Protein AF-A0A812M8C4-F1 (afdb_monomer_lite)

Foldseek 3Di:
DDQDDPPGDPCPVVCVVVVVVVVCVQVVFWDWDDDPDPDFDWDDDVHIDTPDDDDIDIDTDDDDDDPPPPPDPDDDPDDDDDPDDDD

pLDDT: mean 78.97, std 19.65, range [40.19, 98.19]

Sequence (87 aa):
MPRHGARICLGRTLADYEGKLAMVKVLQKFVLEEWTKPRMEEITTFVTVPATDVVIRLRRRGVETQKICGDRMAAPFSHPHPESPIP

Secondary structure (DSSP, 8-state):
----STT--TTHHHHHHHHHHHHHHHHHHEEEPP--SPPPPEEESSSEEESS-----EEEPP-------------------------

Radius of gyration: 22.91 Å; chains: 1; bounding box: 24×69×50 Å

Structure (mmCIF, N/CA/C/O backbone):
data_AF-A0A812M8C4-F1
#
_entry.id   AF-A0A812M8C4-F1
#
loop_
_atom_site.group_PDB
_atom_site.id
_atom_site.type_symbol
_atom_site.label_atom_id
_atom_site.label_alt_id
_atom_site.label_comp_id
_atom_site.label_asym_id
_atom_site.label_entity_id
_atom_site.label_seq_id
_atom_site.pdbx_PDB_ins_code
_atom_site.Cartn_x
_atom_site.Cartn_y
_atom_site.Cartn_z
_atom_site.occupancy
_atom_site.B_iso_or_equiv
_atom_site.auth_seq_id
_atom_site.auth_comp_id
_atom_site.auth_asym_id
_atom_site.auth_atom_id
_atom_site.pdbx_PDB_model_num
ATOM 1 N N . MET A 1 1 ? -7.096 -12.548 -21.523 1.00 47.22 1 MET A N 1
ATOM 2 C CA . MET A 1 1 ? -6.846 -11.090 -21.612 1.00 47.22 1 MET A CA 1
ATOM 3 C C . MET A 1 1 ? -5.368 -10.882 -21.891 1.00 47.22 1 MET A C 1
ATOM 5 O O . MET A 1 1 ? -4.573 -11.451 -21.146 1.00 47.22 1 MET A O 1
ATOM 9 N N . PRO A 1 2 ? -4.983 -10.178 -22.963 1.00 52.31 2 PRO A N 1
ATOM 10 C CA . PRO A 1 2 ? -3.609 -10.199 -23.423 1.00 52.31 2 PRO A CA 1
ATOM 11 C C . PRO A 1 2 ? -2.668 -9.507 -22.426 1.00 52.31 2 PRO A C 1
ATOM 13 O O . PRO A 1 2 ? -2.828 -8.329 -22.124 1.00 52.31 2 PRO A O 1
ATOM 16 N N . ARG A 1 3 ? -1.706 -10.261 -21.885 1.00 55.28 3 ARG A N 1
ATOM 17 C CA . ARG A 1 3 ? -0.670 -9.803 -20.951 1.00 55.28 3 ARG A CA 1
ATOM 18 C C . ARG A 1 3 ? 0.629 -9.603 -21.738 1.00 55.28 3 ARG A C 1
ATOM 20 O O . ARG A 1 3 ? 1.477 -10.479 -21.644 1.00 55.28 3 ARG A O 1
ATOM 27 N N . HIS A 1 4 ? 0.793 -8.599 -22.604 1.00 64.25 4 HIS A N 1
ATOM 28 C CA . HIS A 1 4 ? 1.846 -8.756 -23.629 1.00 64.25 4 HIS A CA 1
ATOM 29 C C . HIS A 1 4 ? 2.714 -7.536 -23.946 1.00 64.25 4 HIS A C 1
ATOM 31 O O . HIS A 1 4 ? 2.265 -6.395 -23.949 1.00 64.25 4 HIS A O 1
ATOM 37 N N . GLY A 1 5 ? 3.977 -7.881 -24.223 1.00 77.56 5 GLY A N 1
ATOM 38 C CA . GLY A 1 5 ? 5.139 -7.071 -24.580 1.00 77.56 5 GLY A CA 1
ATOM 39 C C . GLY A 1 5 ? 6.408 -7.795 -24.095 1.00 77.56 5 GLY A C 1
ATOM 40 O O . GLY A 1 5 ? 6.374 -8.432 -23.044 1.00 77.56 5 GLY A O 1
ATOM 41 N N . ALA A 1 6 ? 7.538 -7.702 -24.809 1.00 87.00 6 ALA A N 1
ATOM 42 C CA . ALA A 1 6 ? 8.799 -8.363 -24.412 1.00 87.00 6 ALA A CA 1
ATOM 43 C C . ALA A 1 6 ? 9.333 -7.917 -23.030 1.00 87.00 6 ALA A C 1
ATOM 45 O O . ALA A 1 6 ? 10.227 -8.537 -22.462 1.00 87.00 6 ALA A O 1
ATOM 46 N N . ARG A 1 7 ? 8.783 -6.825 -22.486 1.00 89.31 7 ARG A N 1
ATOM 47 C CA . ARG A 1 7 ? 9.141 -6.225 -21.194 1.00 89.31 7 ARG A CA 1
ATOM 48 C C . ARG A 1 7 ? 7.987 -6.284 -20.193 1.00 89.31 7 ARG A C 1
ATOM 50 O O . ARG A 1 7 ? 7.815 -5.374 -19.388 1.00 89.31 7 ARG A O 1
ATOM 57 N N . ILE A 1 8 ? 7.159 -7.326 -20.261 1.00 89.31 8 ILE A N 1
ATOM 58 C CA . ILE A 1 8 ? 6.081 -7.498 -19.292 1.00 89.31 8 ILE A CA 1
ATOM 59 C C . ILE A 1 8 ? 6.626 -7.692 -17.869 1.00 89.31 8 ILE A C 1
ATOM 61 O O . ILE A 1 8 ? 7.587 -8.423 -17.643 1.00 89.31 8 ILE A O 1
ATOM 65 N N . CYS A 1 9 ? 5.960 -7.074 -16.891 1.00 91.00 9 CYS A N 1
ATOM 66 C CA . CYS A 1 9 ? 6.219 -7.326 -15.480 1.00 91.00 9 CYS A CA 1
ATOM 67 C C . CYS A 1 9 ? 5.841 -8.769 -15.103 1.00 91.00 9 CYS A C 1
ATOM 69 O O . CYS A 1 9 ? 4.659 -9.108 -14.977 1.00 91.00 9 CYS A O 1
ATOM 71 N N . LEU A 1 10 ? 6.855 -9.606 -14.876 1.00 93.88 10 LEU A N 1
ATOM 72 C CA . LEU A 1 10 ? 6.691 -10.978 -14.384 1.00 93.88 10 LEU A CA 1
ATOM 73 C C . LEU A 1 10 ? 6.136 -11.011 -12.949 1.00 93.88 10 LEU A C 1
ATOM 75 O O . LEU A 1 10 ? 5.422 -11.938 -12.576 1.00 93.88 10 LEU A O 1
ATOM 79 N N . GLY A 1 11 ? 6.401 -9.957 -12.170 1.00 95.19 11 GLY A N 1
ATOM 80 C CA . GLY A 1 11 ? 5.953 -9.809 -10.785 1.00 95.19 11 GLY A CA 1
ATOM 81 C C . GLY A 1 11 ? 4.478 -9.442 -10.615 1.00 95.19 11 GLY A C 1
ATOM 82 O O . GLY A 1 11 ? 4.007 -9.380 -9.485 1.00 95.19 11 GLY A O 1
ATOM 83 N N . ARG A 1 12 ? 3.720 -9.223 -11.699 1.00 93.12 12 ARG A N 1
ATOM 84 C CA . ARG A 1 12 ? 2.329 -8.743 -11.616 1.00 93.12 12 ARG A CA 1
ATOM 85 C C . ARG A 1 12 ? 1.441 -9.634 -10.749 1.00 93.12 12 ARG A C 1
ATOM 87 O O . ARG A 1 12 ? 0.767 -9.146 -9.855 1.00 93.12 12 ARG A O 1
ATOM 94 N N . THR A 1 13 ? 1.460 -10.942 -11.005 1.00 95.12 13 THR A N 1
ATOM 95 C CA . THR A 1 13 ? 0.625 -11.893 -10.258 1.00 95.12 13 THR A CA 1
ATOM 96 C C . THR A 1 13 ? 1.004 -11.909 -8.775 1.00 95.12 13 THR A C 1
ATOM 98 O O . THR A 1 13 ? 0.125 -11.952 -7.923 1.00 95.12 13 THR A O 1
ATOM 101 N N . LEU A 1 14 ? 2.304 -11.855 -8.466 1.00 97.44 14 LEU A N 1
ATOM 102 C CA . LEU A 1 14 ? 2.789 -11.822 -7.088 1.00 97.44 14 LEU A CA 1
ATOM 103 C C . LEU A 1 14 ? 2.315 -10.551 -6.371 1.00 97.44 14 LEU A C 1
ATOM 105 O O . LEU A 1 14 ? 1.705 -10.657 -5.311 1.00 97.44 14 LEU A O 1
ATOM 109 N N . ALA A 1 15 ? 2.513 -9.382 -6.987 1.00 96.12 15 ALA A N 1
ATOM 110 C CA . ALA A 1 15 ? 2.082 -8.096 -6.442 1.00 96.12 15 ALA A CA 1
ATOM 111 C C . ALA A 1 15 ? 0.559 -8.040 -6.215 1.00 96.12 15 ALA A C 1
ATOM 113 O O . ALA A 1 15 ? 0.105 -7.532 -5.189 1.00 96.12 15 ALA A O 1
ATOM 114 N N . ASP A 1 16 ? -0.234 -8.626 -7.121 1.00 96.56 16 ASP A N 1
ATOM 115 C CA . ASP A 1 16 ? -1.692 -8.712 -6.974 1.00 96.56 16 ASP A CA 1
ATOM 116 C C . ASP A 1 16 ? -2.095 -9.509 -5.720 1.00 96.56 16 ASP A C 1
ATOM 118 O O . ASP A 1 16 ? -3.024 -9.120 -5.005 1.00 96.56 16 ASP A O 1
ATOM 122 N N . TYR A 1 17 ? -1.424 -10.632 -5.444 1.00 97.88 17 TYR A N 1
ATOM 123 C CA . TYR A 1 17 ? -1.700 -11.437 -4.252 1.00 97.88 17 TYR A CA 1
ATOM 124 C C . TYR A 1 17 ? -1.170 -10.786 -2.978 1.00 97.88 17 TYR A C 1
ATOM 126 O O . TYR A 1 17 ? -1.876 -10.772 -1.968 1.00 97.88 17 TYR A O 1
ATOM 134 N N . GLU A 1 18 ? 0.036 -10.226 -3.023 1.00 98.19 18 GLU A N 1
ATOM 135 C CA . G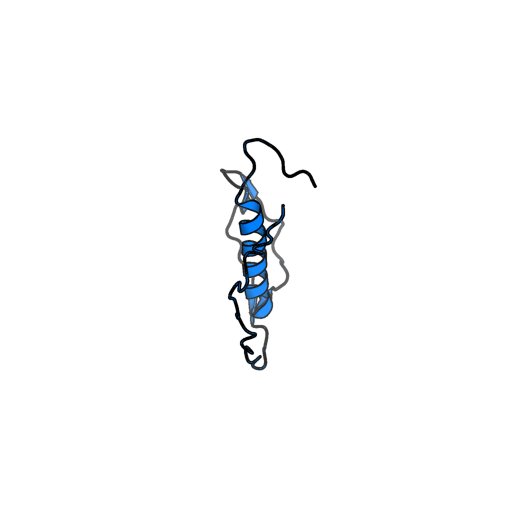LU A 1 18 ? 0.662 -9.564 -1.882 1.00 98.19 18 GLU A CA 1
ATOM 136 C C . GLU A 1 18 ? -0.164 -8.360 -1.416 1.00 98.19 18 GLU A C 1
ATOM 138 O O . GLU A 1 18 ? -0.521 -8.281 -0.237 1.00 98.19 18 GLU A O 1
ATOM 143 N N . GLY A 1 19 ? -0.570 -7.486 -2.342 1.00 97.00 19 GLY A N 1
ATOM 144 C CA . GLY A 1 19 ? -1.407 -6.328 -2.031 1.00 97.00 19 GLY A CA 1
ATOM 145 C C . GLY A 1 19 ? -2.751 -6.731 -1.419 1.00 97.00 19 GLY A C 1
ATOM 146 O O . GLY A 1 19 ? -3.166 -6.185 -0.395 1.00 97.00 19 GLY A O 1
ATOM 147 N N . LYS A 1 20 ? -3.415 -7.750 -1.981 1.00 97.62 20 LYS A N 1
ATOM 148 C CA . LYS A 1 20 ? -4.676 -8.274 -1.426 1.00 97.62 20 LYS A CA 1
ATOM 149 C C . LYS A 1 20 ? -4.489 -8.869 -0.035 1.00 97.62 20 LYS A C 1
ATOM 151 O O . LYS A 1 20 ? -5.288 -8.584 0.856 1.00 97.62 20 LYS A O 1
ATOM 156 N N . LEU A 1 21 ? -3.446 -9.670 0.172 1.00 97.75 21 LEU A N 1
ATOM 157 C CA . LEU A 1 21 ? -3.167 -10.294 1.463 1.00 97.75 21 LEU A CA 1
ATOM 158 C C . LEU A 1 21 ? -2.872 -9.242 2.539 1.00 97.75 21 LEU A C 1
ATOM 160 O O . LEU A 1 21 ? -3.377 -9.357 3.659 1.00 97.75 21 LEU A O 1
ATOM 164 N N . ALA A 1 22 ? -2.094 -8.213 2.201 1.00 96.31 22 ALA A N 1
ATOM 165 C CA . ALA A 1 22 ? -1.816 -7.092 3.091 1.00 96.31 22 ALA A CA 1
ATOM 166 C C . ALA A 1 22 ? -3.109 -6.359 3.484 1.00 96.31 22 ALA A C 1
ATOM 168 O O . ALA A 1 22 ? -3.374 -6.186 4.677 1.00 96.31 22 ALA A O 1
ATOM 169 N N . MET A 1 23 ? -3.959 -6.020 2.508 1.00 95.19 23 MET A N 1
ATOM 170 C CA . MET A 1 23 ? -5.250 -5.373 2.769 1.00 95.19 23 MET A CA 1
ATOM 171 C C . MET A 1 23 ? -6.157 -6.229 3.661 1.00 95.19 23 MET A C 1
ATOM 173 O O . MET A 1 23 ? -6.685 -5.733 4.655 1.00 95.19 23 MET A O 1
ATOM 177 N N . VAL A 1 24 ? -6.306 -7.524 3.365 1.00 95.75 24 VAL A N 1
ATOM 178 C CA . VAL A 1 24 ? -7.153 -8.436 4.154 1.00 95.75 24 VAL A CA 1
ATOM 179 C C . VAL A 1 24 ? -6.673 -8.524 5.602 1.00 95.75 24 VAL A C 1
ATOM 181 O O . VAL A 1 24 ? -7.489 -8.416 6.516 1.00 95.75 24 VAL A O 1
ATOM 184 N N . LYS A 1 25 ? -5.362 -8.6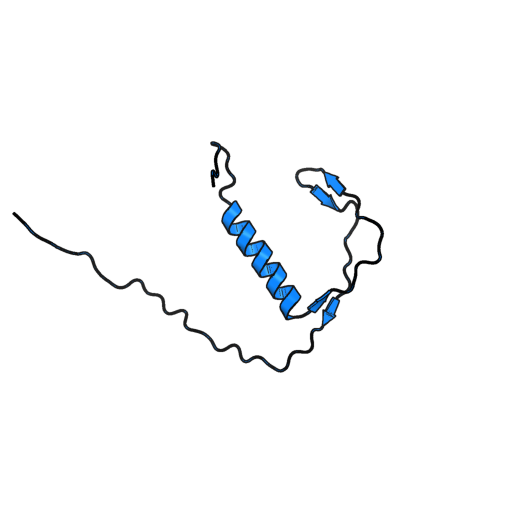53 5.838 1.00 94.00 25 LYS A N 1
ATOM 185 C CA . LYS A 1 25 ? -4.800 -8.719 7.199 1.00 94.00 25 LYS A CA 1
ATOM 186 C C . LYS A 1 25 ? -5.119 -7.471 8.026 1.00 94.00 25 LYS A C 1
ATOM 188 O O . LYS A 1 25 ? -5.404 -7.591 9.219 1.00 94.00 25 LYS A O 1
ATOM 193 N N . VAL A 1 26 ? -5.077 -6.289 7.409 1.00 93.25 26 VAL A N 1
ATOM 194 C CA . VAL A 1 26 ? -5.444 -5.030 8.073 1.00 93.25 26 VAL A CA 1
ATOM 195 C C . VAL A 1 26 ? -6.951 -4.993 8.334 1.00 93.25 26 VAL A C 1
ATOM 197 O O . VAL A 1 26 ? -7.368 -4.787 9.473 1.00 93.25 26 VAL A O 1
ATOM 200 N N . LEU A 1 27 ? -7.774 -5.273 7.321 1.00 92.56 27 LEU A N 1
ATOM 201 C CA . LEU A 1 27 ? -9.237 -5.192 7.412 1.00 92.56 27 LEU A CA 1
ATOM 202 C C . LEU A 1 27 ? -9.861 -6.234 8.354 1.00 92.56 27 LEU A C 1
ATOM 204 O O . LEU A 1 27 ? -10.923 -5.986 8.924 1.00 92.56 27 LEU A O 1
ATOM 208 N N . GLN A 1 28 ? -9.212 -7.381 8.557 1.00 94.00 28 GLN A N 1
ATOM 209 C CA . GLN A 1 28 ? -9.633 -8.384 9.543 1.00 94.00 28 GLN A CA 1
ATOM 210 C C . GLN A 1 28 ? -9.509 -7.872 10.983 1.00 94.00 28 GLN A C 1
ATOM 212 O O . GLN A 1 28 ? -10.329 -8.209 11.834 1.00 94.00 28 GLN A O 1
ATOM 217 N N . LYS A 1 29 ? -8.482 -7.065 11.267 1.00 93.19 29 LYS A N 1
ATOM 218 C CA . LYS A 1 29 ? -8.140 -6.629 12.630 1.00 93.19 29 LYS A CA 1
ATOM 219 C C . LYS A 1 29 ? -8.604 -5.215 12.944 1.00 93.19 29 LYS A C 1
ATOM 221 O O . LYS A 1 29 ? -8.760 -4.876 14.117 1.00 93.19 29 LYS A O 1
ATOM 226 N N . PHE A 1 30 ? -8.820 -4.396 11.922 1.00 95.06 30 PHE A N 1
ATOM 227 C CA . PHE A 1 30 ? -9.107 -2.980 12.068 1.00 95.06 30 PHE A CA 1
ATOM 228 C C . PHE A 1 30 ? -10.316 -2.562 11.228 1.00 95.06 30 PHE A C 1
ATOM 230 O O . PHE A 1 30 ? -10.658 -3.154 10.204 1.00 95.06 30 PHE A O 1
ATOM 237 N N . VAL A 1 31 ? -10.990 -1.528 11.703 1.00 93.31 31 VAL A N 1
ATOM 238 C CA . VAL A 1 31 ? -11.958 -0.729 10.964 1.00 93.31 31 VAL A CA 1
ATOM 239 C C . VAL A 1 31 ? -11.245 0.575 10.633 1.00 93.31 31 VAL A C 1
ATOM 241 O O . VAL A 1 31 ? -10.733 1.234 11.538 1.00 93.31 31 VAL A O 1
ATOM 244 N N . LEU A 1 32 ? -11.162 0.911 9.349 1.00 93.06 32 LEU A N 1
ATOM 245 C CA . LEU A 1 32 ? -10.620 2.192 8.906 1.00 93.06 32 LEU A CA 1
ATOM 246 C C . LEU A 1 32 ? -11.682 3.261 9.160 1.00 93.06 32 LEU A C 1
ATOM 248 O O . LEU A 1 32 ? -12.851 3.054 8.832 1.00 93.06 32 LEU A O 1
A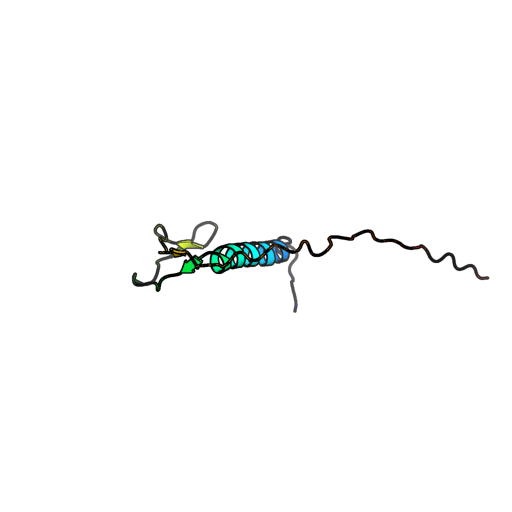TOM 252 N N . GLU A 1 33 ? -11.283 4.370 9.770 1.00 90.88 33 GLU A N 1
ATOM 253 C CA . GLU A 1 33 ? -12.157 5.534 9.898 1.00 90.88 33 GLU A CA 1
ATOM 254 C C . GLU A 1 33 ? -12.258 6.275 8.559 1.00 90.88 33 GLU A C 1
ATOM 256 O O . GLU A 1 33 ? -11.380 6.169 7.699 1.00 90.88 33 GLU A O 1
ATOM 261 N N . GLU A 1 34 ? -13.348 7.020 8.387 1.00 90.19 34 GLU A N 1
ATOM 262 C CA . GLU A 1 34 ? -13.588 7.808 7.183 1.00 90.19 34 GLU A CA 1
ATOM 263 C C . GLU A 1 34 ? -12.499 8.870 6.987 1.00 90.19 34 GLU A C 1
ATOM 265 O O . GLU A 1 34 ? -12.036 9.520 7.928 1.00 90.19 34 GLU A O 1
ATOM 270 N N . TRP A 1 35 ? -12.075 9.038 5.736 1.00 89.31 35 TRP A N 1
ATOM 271 C CA . TRP A 1 35 ? -11.071 10.023 5.373 1.00 89.31 35 TRP A CA 1
ATOM 272 C C . TRP A 1 35 ? -11.691 11.419 5.308 1.00 89.31 35 TRP A C 1
ATOM 274 O O . TRP A 1 35 ? -12.493 11.708 4.427 1.00 89.31 35 TRP A O 1
ATOM 284 N N . THR A 1 36 ? -11.279 12.301 6.217 1.00 89.50 36 THR A N 1
ATOM 285 C CA . THR A 1 36 ? -11.798 13.678 6.320 1.00 89.50 36 THR A CA 1
ATOM 286 C C . THR A 1 36 ? -10.849 14.745 5.771 1.00 89.50 36 THR A C 1
ATOM 288 O O . THR A 1 36 ? -11.174 15.930 5.778 1.00 89.50 36 THR A O 1
ATOM 291 N N . LYS A 1 37 ? -9.653 14.355 5.319 1.00 86.69 37 LYS A N 1
ATOM 292 C CA . LYS A 1 37 ? -8.647 15.280 4.780 1.00 86.69 37 LYS A CA 1
ATOM 293 C C . LYS A 1 37 ? -8.955 15.624 3.313 1.00 86.69 37 LYS A C 1
ATOM 295 O O . LYS A 1 37 ? -9.666 14.868 2.647 1.00 86.69 37 LYS A O 1
ATOM 300 N N . PRO A 1 38 ? -8.409 16.733 2.780 1.00 87.62 38 PRO A N 1
ATOM 301 C CA . PRO A 1 38 ? -8.541 17.060 1.363 1.00 87.62 38 PRO A CA 1
ATOM 302 C C . PRO A 1 38 ? -8.009 15.938 0.463 1.00 87.62 38 PRO A C 1
ATOM 304 O O . PRO A 1 38 ? -7.321 15.012 0.908 1.00 87.62 38 PRO A O 1
ATOM 307 N N . ARG A 1 39 ? -8.351 16.027 -0.825 1.00 89.00 39 ARG A N 1
ATOM 308 C CA . ARG A 1 39 ? -7.846 15.104 -1.841 1.00 89.00 39 ARG A CA 1
ATOM 309 C C . ARG A 1 39 ? -6.318 15.082 -1.786 1.00 89.00 39 ARG A C 1
ATOM 311 O O . ARG A 1 39 ? -5.680 16.126 -1.756 1.00 89.00 39 ARG A O 1
ATOM 318 N N . MET A 1 40 ? -5.764 13.877 -1.750 1.00 91.50 40 MET A N 1
ATOM 319 C CA . MET A 1 40 ? -4.328 13.652 -1.685 1.00 91.50 40 MET A CA 1
ATOM 320 C C . MET A 1 40 ? -3.651 14.151 -2.961 1.00 91.50 40 MET A C 1
ATOM 322 O O . MET A 1 40 ? -4.085 13.818 -4.065 1.00 91.50 40 MET A O 1
ATOM 326 N N . GLU A 1 41 ? -2.599 14.944 -2.792 1.00 94.31 41 GLU A N 1
ATOM 327 C CA . GLU A 1 41 ? -1.706 15.328 -3.879 1.00 94.31 41 GLU A CA 1
ATOM 328 C C . GLU A 1 41 ? -0.694 14.213 -4.129 1.00 94.31 41 GLU A C 1
ATOM 330 O O . GLU A 1 41 ? -0.240 13.540 -3.199 1.00 94.31 41 GLU A O 1
ATOM 335 N N . GLU A 1 42 ? -0.346 14.014 -5.394 1.00 94.88 42 GLU A N 1
ATOM 336 C CA . GLU A 1 42 ? 0.537 12.945 -5.839 1.00 94.88 42 GLU A CA 1
ATOM 337 C C . GLU A 1 42 ? 1.792 13.542 -6.467 1.00 94.88 42 GLU A C 1
ATOM 339 O O . GLU A 1 42 ? 1.730 14.506 -7.231 1.00 94.88 42 GLU A O 1
ATOM 344 N N . ILE A 1 43 ? 2.937 12.933 -6.176 1.00 95.81 43 ILE A N 1
ATOM 345 C CA . ILE A 1 43 ? 4.206 13.230 -6.830 1.00 95.81 43 ILE A CA 1
ATOM 346 C C . ILE A 1 43 ? 4.622 11.982 -7.598 1.00 95.81 43 ILE A C 1
ATOM 348 O O . ILE A 1 43 ? 4.595 10.863 -7.083 1.00 95.81 43 ILE A O 1
ATOM 352 N N . THR A 1 44 ? 5.013 12.174 -8.853 1.00 95.44 44 THR A N 1
ATOM 353 C CA . THR A 1 44 ? 5.536 11.089 -9.683 1.00 95.44 44 THR A CA 1
ATOM 354 C C . THR A 1 44 ? 7.055 11.146 -9.676 1.00 95.44 44 THR A C 1
ATOM 356 O O . THR A 1 44 ? 7.643 12.141 -10.093 1.00 95.44 44 THR A O 1
ATOM 359 N N . THR A 1 45 ? 7.686 10.074 -9.201 1.00 88.44 45 THR A N 1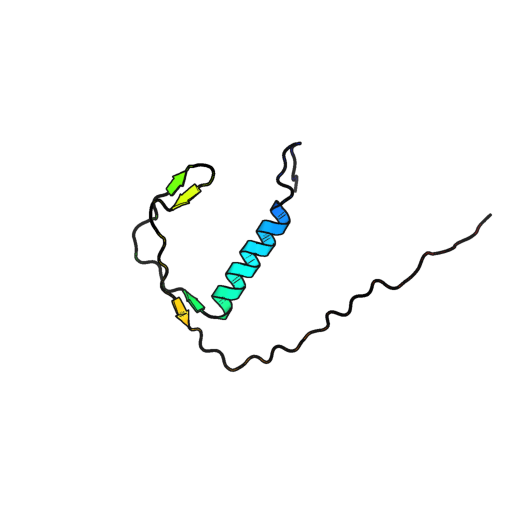
ATOM 360 C CA . THR A 1 45 ? 9.136 9.867 -9.325 1.00 88.44 45 THR A CA 1
ATOM 361 C C . THR A 1 45 ? 9.383 8.658 -10.231 1.00 88.44 45 THR A C 1
ATOM 363 O O . THR A 1 45 ? 9.065 8.707 -11.415 1.00 88.44 45 THR A O 1
ATOM 366 N N . PHE A 1 46 ? 9.880 7.548 -9.685 1.00 92.19 46 PHE A N 1
ATOM 367 C CA . PHE A 1 46 ? 9.886 6.242 -10.351 1.00 92.19 46 PHE A CA 1
ATOM 368 C C . PHE A 1 46 ? 8.532 5.524 -10.220 1.00 92.19 46 PHE A C 1
ATOM 370 O O . PHE A 1 46 ? 8.148 4.720 -11.066 1.00 92.19 46 PHE A O 1
ATOM 377 N N . VAL A 1 47 ? 7.801 5.846 -9.154 1.00 93.94 47 VAL A N 1
ATOM 378 C CA . VAL A 1 47 ? 6.426 5.423 -8.884 1.00 93.94 47 VAL A CA 1
ATOM 379 C C . VAL A 1 47 ? 5.619 6.642 -8.434 1.00 93.94 47 VAL A C 1
ATOM 381 O O . VAL A 1 47 ? 6.188 7.623 -7.944 1.00 93.94 47 VAL A O 1
ATOM 384 N N . THR A 1 48 ? 4.302 6.599 -8.622 1.00 95.50 48 THR A N 1
ATOM 385 C CA . THR A 1 48 ? 3.387 7.618 -8.094 1.00 95.50 48 THR A CA 1
ATOM 386 C C . THR A 1 48 ? 3.223 7.407 -6.596 1.00 95.50 48 THR A C 1
ATOM 388 O O . THR A 1 48 ? 2.834 6.321 -6.161 1.00 95.50 48 THR A O 1
ATOM 391 N N . VAL A 1 49 ? 3.542 8.433 -5.811 1.00 95.56 49 VAL A N 1
ATOM 392 C CA . VAL A 1 49 ? 3.459 8.408 -4.347 1.00 95.56 49 VAL A CA 1
ATOM 393 C C . VAL A 1 49 ? 2.702 9.630 -3.830 1.00 95.56 49 VAL A C 1
ATOM 395 O O . VAL A 1 49 ? 2.663 10.657 -4.508 1.00 95.56 49 VAL A O 1
ATOM 398 N N . PRO A 1 50 ? 2.115 9.554 -2.628 1.00 94.50 50 PRO A N 1
ATOM 399 C CA . PRO A 1 50 ? 1.580 10.725 -1.945 1.00 94.50 50 PRO A CA 1
ATOM 400 C C . PRO A 1 50 ? 2.648 11.812 -1.766 1.00 94.50 50 PRO A C 1
ATOM 402 O O . PRO A 1 50 ? 3.784 11.510 -1.399 1.00 94.50 50 PRO A O 1
ATOM 405 N N . ALA A 1 51 ? 2.280 13.076 -1.981 1.00 94.12 51 ALA A N 1
ATOM 406 C CA . ALA A 1 51 ? 3.166 14.224 -1.766 1.00 94.12 51 ALA A CA 1
ATOM 407 C C . ALA A 1 51 ? 3.567 14.405 -0.292 1.00 94.12 51 ALA A C 1
ATOM 409 O O . ALA A 1 51 ? 4.592 15.006 0.019 1.00 94.12 51 ALA A O 1
ATOM 410 N N . THR A 1 52 ? 2.732 13.897 0.615 1.00 92.00 52 THR A N 1
ATOM 411 C CA . THR A 1 52 ? 2.911 13.951 2.067 1.00 92.00 52 THR A CA 1
ATOM 412 C C . THR A 1 52 ? 2.480 12.632 2.700 1.00 92.00 52 THR A C 1
ATOM 414 O O . THR A 1 52 ? 1.754 11.847 2.086 1.00 92.00 52 THR A O 1
ATOM 417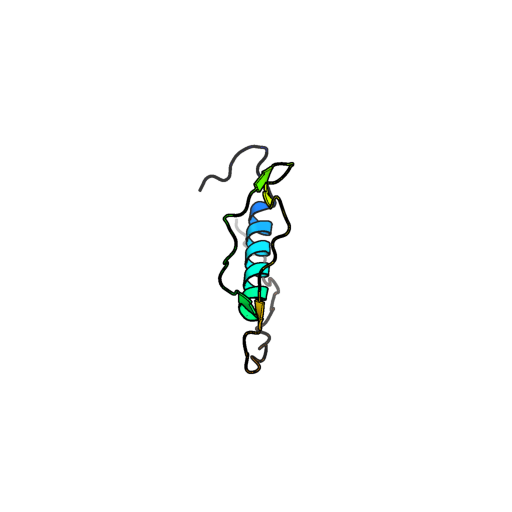 N N . ASP A 1 53 ? 2.905 12.394 3.940 1.00 91.19 53 ASP A N 1
ATOM 418 C CA . ASP A 1 53 ? 2.582 11.166 4.662 1.00 91.19 53 ASP A CA 1
ATOM 419 C C . ASP A 1 53 ? 1.069 10.947 4.820 1.00 91.19 53 ASP A C 1
ATOM 421 O O . ASP A 1 53 ? 0.308 11.800 5.298 1.00 91.19 53 ASP A O 1
ATOM 425 N N . VAL A 1 54 ? 0.632 9.734 4.483 1.00 90.12 54 VAL A N 1
ATOM 426 C CA . VAL A 1 54 ? -0.770 9.324 4.587 1.00 90.12 54 VAL A CA 1
ATOM 427 C C . VAL A 1 54 ? -1.020 8.705 5.952 1.00 90.12 54 VAL A C 1
ATOM 429 O O . VAL A 1 54 ? -0.721 7.542 6.207 1.00 90.12 54 VAL A O 1
ATOM 432 N N . VAL A 1 55 ? -1.622 9.494 6.837 1.00 89.81 55 VAL A N 1
ATOM 433 C CA . VAL A 1 55 ? -2.049 9.022 8.159 1.00 89.81 55 VAL A CA 1
ATOM 434 C C . VAL A 1 55 ? -3.522 8.636 8.118 1.00 89.81 55 VAL A C 1
ATOM 436 O O . VAL A 1 55 ? -4.379 9.510 7.965 1.00 89.81 55 VAL A O 1
ATOM 439 N N . ILE A 1 56 ? -3.802 7.344 8.297 1.00 90.19 56 ILE A N 1
ATOM 440 C CA . ILE A 1 56 ? -5.152 6.773 8.374 1.00 90.19 56 ILE A CA 1
ATOM 441 C C . ILE A 1 56 ? -5.442 6.393 9.824 1.00 90.19 56 ILE A C 1
ATOM 443 O O . ILE A 1 56 ? -4.632 5.737 10.480 1.00 90.19 56 ILE A O 1
ATOM 447 N N . ARG A 1 57 ? -6.613 6.787 10.327 1.00 91.56 57 ARG A N 1
ATOM 448 C CA . ARG A 1 57 ? -7.060 6.409 11.668 1.00 91.56 57 ARG A CA 1
ATOM 449 C C . ARG A 1 57 ? -7.682 5.016 11.632 1.00 91.56 57 ARG A C 1
ATOM 451 O O . ARG A 1 57 ? -8.513 4.710 10.778 1.00 91.56 57 ARG A O 1
ATOM 458 N N . LEU A 1 58 ? -7.251 4.167 12.560 1.00 92.69 58 LEU A N 1
ATOM 459 C CA . LEU A 1 58 ? -7.676 2.776 12.660 1.00 92.69 58 LEU A CA 1
ATOM 460 C C . LEU A 1 58 ? -8.330 2.537 14.018 1.00 92.69 58 LEU A C 1
ATOM 462 O O . LEU A 1 58 ? -7.739 2.828 15.058 1.00 92.69 58 LEU A O 1
ATOM 466 N N . ARG A 1 59 ? -9.510 1.918 14.015 1.00 93.19 59 ARG A N 1
ATOM 467 C CA . ARG A 1 59 ? -10.150 1.381 15.218 1.00 93.19 59 ARG A CA 1
ATOM 468 C C . ARG A 1 59 ? -9.983 -0.132 15.245 1.00 93.19 59 ARG A C 1
ATOM 470 O O . ARG A 1 59 ? -10.242 -0.796 14.246 1.00 93.19 59 ARG A O 1
ATOM 477 N N . ARG A 1 60 ? -9.585 -0.718 16.377 1.00 91.62 60 ARG A N 1
ATOM 478 C CA . ARG A 1 60 ? -9.517 -2.183 16.505 1.00 91.62 60 ARG A CA 1
ATOM 479 C C . ARG A 1 60 ? -10.908 -2.784 16.290 1.00 91.62 60 ARG A C 1
ATOM 481 O O . ARG A 1 60 ? -11.879 -2.362 16.917 1.00 91.62 60 ARG A O 1
ATOM 488 N N . ARG A 1 61 ? -11.001 -3.775 15.409 1.00 88.19 61 ARG A N 1
ATOM 489 C CA . ARG A 1 61 ? -12.202 -4.592 15.262 1.00 88.19 61 ARG A CA 1
ATOM 490 C C . ARG A 1 61 ? -12.263 -5.506 16.486 1.00 88.19 61 ARG A C 1
ATOM 492 O O . ARG A 1 61 ? -11.300 -6.216 16.769 1.00 88.19 61 ARG A O 1
ATOM 499 N N . GLY A 1 62 ? -13.346 -5.436 17.256 1.00 75.00 62 GLY A N 1
ATOM 500 C CA . GLY A 1 62 ? -13.589 -6.410 18.318 1.00 75.00 62 GLY A CA 1
ATOM 501 C C . GLY A 1 62 ? -13.736 -7.784 17.674 1.00 75.00 62 GLY A C 1
ATOM 502 O O . GLY A 1 62 ? -14.521 -7.920 16.739 1.00 75.00 62 GLY A O 1
ATOM 503 N N . VAL A 1 63 ? -12.945 -8.768 18.099 1.00 64.25 63 VAL A N 1
ATOM 504 C CA . VAL A 1 63 ? -13.078 -10.141 17.601 1.00 64.25 63 VAL A CA 1
ATOM 505 C C . VAL A 1 63 ? -13.018 -11.096 18.785 1.00 64.25 63 VAL A C 1
ATOM 507 O O . VAL A 1 63 ? -11.988 -11.221 19.449 1.00 64.25 63 VAL A O 1
ATOM 510 N N . GLU A 1 64 ? -14.162 -11.730 19.029 1.00 57.25 64 GLU A N 1
ATOM 511 C CA . GLU A 1 64 ? -14.308 -13.012 19.710 1.00 57.25 64 GLU A CA 1
ATOM 512 C C . GLU A 1 64 ? -13.393 -14.032 19.028 1.00 57.25 64 GLU A C 1
ATOM 514 O O . GLU A 1 64 ? -13.363 -14.131 17.803 1.00 57.25 64 GLU A O 1
ATOM 519 N N . THR A 1 65 ? -12.578 -14.724 19.816 1.00 50.91 65 THR A N 1
ATOM 520 C CA . THR A 1 65 ? -11.449 -15.548 19.382 1.00 50.91 65 THR A CA 1
ATOM 521 C C . THR A 1 65 ? -11.841 -16.559 18.297 1.00 50.91 65 THR A C 1
ATOM 523 O O . THR A 1 65 ? -12.257 -17.677 18.595 1.00 50.91 65 THR A O 1
ATOM 526 N N . GLN A 1 66 ? -11.662 -16.214 17.020 1.00 52.69 66 GLN A N 1
ATOM 527 C CA . GLN A 1 66 ? -11.708 -17.198 15.944 1.00 52.69 66 GLN A CA 1
ATOM 528 C C . GLN A 1 66 ? -10.498 -18.117 16.122 1.00 52.69 66 GLN A C 1
ATOM 530 O O . GLN A 1 66 ? -9.359 -17.736 15.840 1.00 52.69 66 GLN A O 1
ATOM 535 N N . LYS A 1 67 ? -10.740 -19.327 16.644 1.00 50.62 67 LYS A N 1
ATOM 536 C CA . LYS A 1 67 ? -9.767 -20.418 16.591 1.00 50.62 67 LYS A CA 1
ATOM 537 C C . LYS A 1 67 ? -9.3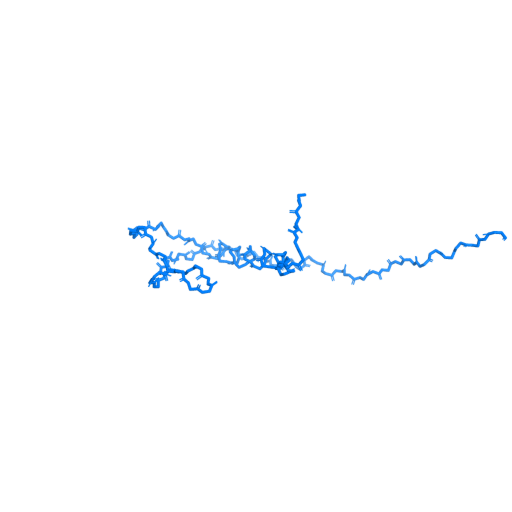47 -20.566 15.135 1.00 50.62 67 LYS A C 1
ATOM 539 O O . LYS A 1 67 ? -10.179 -20.846 14.276 1.00 50.62 67 LYS A O 1
ATOM 544 N N . ILE A 1 68 ? -8.060 -20.376 14.870 1.00 56.34 68 ILE A N 1
ATOM 545 C CA . ILE A 1 68 ? -7.455 -20.753 13.599 1.00 56.34 68 ILE A CA 1
ATOM 546 C C . ILE A 1 68 ? -7.551 -22.279 13.555 1.00 56.34 68 ILE A C 1
ATOM 548 O O . ILE A 1 68 ? -6.731 -22.974 14.154 1.00 56.34 68 ILE A O 1
ATOM 552 N N . CYS A 1 69 ? -8.606 -22.811 12.939 1.00 46.81 69 CYS A N 1
ATOM 553 C CA . CYS A 1 69 ? -8.619 -24.211 12.557 1.00 46.81 69 CYS A CA 1
ATOM 554 C C . CYS A 1 69 ? -7.571 -24.330 11.451 1.00 46.81 69 CYS A C 1
ATOM 556 O O . CYS A 1 69 ? -7.684 -23.687 10.409 1.00 46.81 69 CYS A O 1
ATOM 558 N N . GLY A 1 70 ? -6.481 -25.040 11.738 1.00 47.91 70 GLY A N 1
ATOM 559 C CA . GLY A 1 70 ? -5.444 -25.332 10.763 1.00 47.91 70 GLY A CA 1
ATOM 560 C C . GLY A 1 70 ? -6.007 -26.253 9.692 1.00 47.91 70 GLY A C 1
ATOM 561 O O . GLY A 1 70 ? -5.871 -27.471 9.792 1.00 47.91 70 GLY A O 1
ATOM 562 N N . ASP A 1 71 ? -6.646 -25.682 8.676 1.00 46.19 71 ASP A N 1
ATOM 563 C CA . ASP A 1 71 ? -7.070 -26.425 7.498 1.00 46.19 71 ASP A CA 1
ATOM 564 C C . ASP A 1 71 ? -5.830 -26.808 6.682 1.00 46.19 71 ASP A C 1
ATOM 566 O O . ASP A 1 71 ? -5.294 -26.040 5.887 1.00 46.19 71 ASP A O 1
ATOM 570 N N . ARG A 1 72 ? -5.336 -28.013 6.989 1.00 49.00 72 ARG A N 1
ATOM 571 C CA . ARG A 1 72 ? -4.592 -28.951 6.137 1.00 49.00 72 ARG A CA 1
ATOM 572 C C . ARG A 1 72 ? -3.830 -28.315 4.966 1.00 49.00 72 ARG A C 1
ATOM 574 O O . ARG A 1 72 ? -4.279 -28.361 3.825 1.00 49.00 72 ARG A O 1
ATOM 581 N N . MET A 1 73 ? -2.580 -27.915 5.203 1.00 42.56 73 MET A N 1
ATOM 582 C CA . MET A 1 73 ? -1.554 -28.082 4.169 1.00 42.56 73 MET A CA 1
ATOM 583 C C . MET A 1 73 ? -1.167 -29.563 4.117 1.00 42.56 73 MET A C 1
ATOM 585 O O . MET A 1 73 ? -0.155 -29.979 4.670 1.00 42.56 73 MET A O 1
ATOM 589 N N . ALA A 1 74 ? -2.011 -30.370 3.479 1.00 40.19 74 ALA A N 1
ATOM 590 C CA . ALA A 1 74 ? -1.582 -31.639 2.915 1.00 40.19 74 ALA A CA 1
ATOM 591 C C . ALA A 1 74 ? -1.269 -31.382 1.437 1.00 40.19 74 ALA A C 1
ATOM 593 O O . ALA A 1 74 ? -2.149 -31.443 0.586 1.00 40.19 74 ALA A O 1
ATOM 594 N N . ALA A 1 75 ? -0.014 -31.053 1.142 1.00 47.06 75 ALA A N 1
ATOM 595 C CA . ALA A 1 75 ? 0.589 -31.511 -0.102 1.00 47.06 75 ALA A CA 1
ATOM 596 C C . ALA A 1 75 ? 1.408 -32.754 0.271 1.00 47.06 75 ALA A C 1
ATOM 598 O O . ALA A 1 75 ? 2.131 -32.729 1.268 1.00 47.06 75 ALA A O 1
ATOM 599 N N . PRO A 1 76 ? 1.268 -33.845 -0.488 1.00 46.09 76 PRO A N 1
ATOM 600 C CA . PRO A 1 76 ? 2.221 -33.993 -1.573 1.00 46.09 76 PRO A CA 1
ATOM 601 C C . PRO A 1 76 ? 1.537 -34.381 -2.884 1.00 46.09 76 PRO A C 1
ATOM 603 O O . PRO A 1 76 ? 0.574 -35.140 -2.923 1.00 46.09 76 PRO A O 1
ATOM 606 N N . PHE A 1 77 ? 2.081 -33.864 -3.982 1.00 51.62 77 PHE A N 1
ATOM 607 C CA . PHE A 1 77 ? 1.942 -34.497 -5.284 1.00 51.62 77 PHE A CA 1
ATOM 608 C C . PHE A 1 77 ? 2.387 -35.965 -5.168 1.00 51.62 77 PHE A C 1
ATOM 610 O O . PHE A 1 77 ? 3.570 -36.261 -5.036 1.00 51.62 77 PHE A O 1
ATOM 617 N N . SER A 1 78 ? 1.421 -36.871 -5.205 1.00 46.50 78 SER A N 1
ATOM 618 C CA . SER A 1 78 ? 1.575 -38.321 -5.329 1.00 46.50 78 SER A CA 1
ATOM 619 C C . SER A 1 78 ? 0.322 -38.764 -6.088 1.00 46.50 78 SER A C 1
ATOM 621 O O . SER A 1 78 ? -0.777 -38.536 -5.594 1.00 46.50 78 SER A O 1
ATOM 623 N N . HIS A 1 79 ? 0.337 -39.258 -7.323 1.00 51.84 79 HIS A N 1
ATOM 624 C CA . HIS A 1 79 ? 1.217 -40.189 -8.040 1.00 51.84 79 HIS A CA 1
ATOM 625 C C . HIS A 1 79 ? 0.933 -40.036 -9.567 1.00 51.84 79 HIS A C 1
ATOM 627 O O . HIS A 1 79 ? 0.251 -39.087 -9.950 1.00 51.84 79 HIS A O 1
ATOM 633 N N . PRO A 1 80 ? 1.210 -41.031 -10.427 1.00 47.38 80 PRO A N 1
ATOM 634 C CA . PRO A 1 80 ? 2.487 -41.592 -10.869 1.00 47.38 80 PRO A CA 1
ATOM 635 C C . PRO A 1 80 ? 2.686 -41.369 -12.389 1.00 47.38 80 PRO A C 1
ATOM 637 O O . PRO A 1 80 ? 1.762 -40.992 -13.106 1.00 47.38 80 PRO A O 1
ATOM 640 N N . HIS A 1 81 ? 3.886 -41.649 -12.904 1.00 56.22 81 HIS A N 1
ATOM 641 C CA . HIS A 1 81 ? 4.079 -41.882 -14.340 1.00 56.22 81 HIS A CA 1
ATOM 642 C C . HIS A 1 81 ? 3.118 -42.982 -14.828 1.00 56.22 81 HIS A C 1
ATOM 644 O O . HIS A 1 81 ? 3.114 -44.063 -14.235 1.00 56.22 81 HIS A O 1
ATOM 650 N N . PRO A 1 82 ? 2.351 -42.776 -15.911 1.00 52.09 82 PRO A N 1
ATOM 651 C CA . PRO A 1 82 ? 1.799 -43.892 -16.651 1.00 52.09 82 PRO A CA 1
ATOM 652 C C . PRO A 1 82 ? 2.918 -44.472 -17.523 1.00 52.09 82 PRO A C 1
ATOM 654 O O . PRO A 1 82 ? 3.217 -43.957 -18.600 1.00 52.09 82 PRO A O 1
ATOM 657 N N . GLU A 1 83 ? 3.543 -45.555 -17.059 1.00 56.62 83 GLU A N 1
ATOM 658 C CA . GLU A 1 83 ? 4.035 -46.550 -18.006 1.00 56.62 83 GLU A CA 1
ATOM 659 C C . GLU A 1 83 ? 2.807 -47.080 -18.746 1.00 56.62 83 GLU A C 1
ATOM 661 O O . GLU A 1 83 ? 1.935 -47.726 -18.167 1.00 56.62 83 GLU A O 1
ATOM 666 N N . SER A 1 84 ? 2.713 -46.755 -20.029 1.00 53.78 84 SER A N 1
ATOM 667 C CA . SER A 1 84 ? 1.900 -47.535 -20.951 1.00 53.78 84 SER A CA 1
ATOM 668 C C . SER A 1 84 ? 2.831 -48.028 -22.055 1.00 53.78 84 SER A C 1
ATOM 670 O O . SER A 1 84 ? 3.509 -47.210 -22.680 1.00 53.78 84 SER A O 1
ATOM 672 N N . PRO A 1 85 ? 2.933 -49.355 -22.244 1.00 63.22 85 PRO A N 1
ATOM 673 C CA . PRO A 1 85 ? 3.617 -49.939 -23.387 1.00 63.22 85 PRO A CA 1
ATOM 674 C C . PRO A 1 85 ? 2.733 -49.776 -24.633 1.00 63.22 85 PRO A C 1
ATOM 676 O O . PRO A 1 85 ? 1.627 -49.250 -24.524 1.00 63.22 85 PRO A O 1
ATOM 679 N N . ILE A 1 86 ? 3.206 -50.319 -25.762 1.00 53.00 86 ILE A N 1
ATOM 680 C CA . ILE A 1 86 ? 2.513 -50.662 -27.027 1.00 53.00 86 ILE A CA 1
ATOM 681 C C . ILE A 1 86 ? 3.109 -49.872 -28.213 1.00 53.00 86 ILE A C 1
ATOM 683 O O . ILE A 1 86 ? 3.263 -48.656 -28.088 1.00 53.00 86 ILE A O 1
ATOM 687 N N . PRO A 1 87 ? 3.309 -50.466 -29.409 1.00 60.91 87 PRO A N 1
ATOM 688 C CA . PRO A 1 87 ? 3.499 -51.873 -29.800 1.00 60.91 87 PRO A CA 1
ATOM 689 C C . PRO A 1 87 ? 4.915 -52.184 -30.324 1.00 60.91 87 PRO A C 1
ATOM 691 O O . PRO A 1 87 ? 5.592 -51.271 -30.849 1.00 60.91 87 PRO A O 1
#